Protein AF-A0A9Q4DSK3-F1 (afdb_monomer_lite)

Radius of gyration: 21.21 Å; chains: 1; bounding box: 42×37×58 Å

Organism: Bacillus spizizenii (NCBI:txid96241)

InterPro domains:
  IPR011010 DNA breaking-rejoining enzyme, catalytic core [SSF56349] (2-69)
  IPR013762 Integrase-like, catalytic domain superfamily [G3DSA:1.10.443.10] (1-82)

Secondary structure (DSSP, 8-state):
---HHHHHHHHHHHHHHTT--GGG---HHHHHHHHHHHHHHHTTS-HHHHHHHTT-SSHHHHHHHHT-----TTSHHHHTS-----HHHHH--HHHHHHHHHTS-HHHHHHHHHHHHT-

Foldseek 3Di:
DQDPVNVQVVVVVVCVVVVNDVVVVDDPVNVLLVQLVVQCVVVVRDLVSSCVSNVHPDSVVSVVSVVPPDPCCPPPVNVVPDDDDCVVVVVDDPVNVVVCLVPDDPVVVVVVVVVVVVD

pLDDT: mean 86.73, std 9.17, range [58.66, 96.0]

Structure (mmCIF, N/CA/C/O backbone):
data_AF-A0A9Q4DSK3-F1
#
_entry.id   AF-A0A9Q4DSK3-F1
#
loop_
_atom_site.group_PDB
_atom_site.id
_atom_site.type_symbol
_atom_site.label_atom_id
_atom_site.label_alt_id
_atom_site.label_comp_id
_atom_site.label_asym_id
_atom_site.label_entity_id
_atom_site.label_seq_id
_atom_site.pdbx_PDB_ins_code
_atom_site.Cartn_x
_atom_site.Cartn_y
_atom_site.Cartn_z
_atom_site.occupancy
_atom_site.B_iso_or_equiv
_atom_site.auth_seq_id
_atom_site.auth_comp_id
_atom_site.auth_asym_id
_atom_site.auth_atom_id
_atom_site.pdbx_PDB_model_num
ATOM 1 N N . GLY A 1 1 ? 3.424 8.018 -32.314 1.00 67.12 1 GLY A N 1
ATOM 2 C CA . GLY A 1 1 ? 3.354 7.257 -31.049 1.00 67.12 1 GLY A CA 1
ATOM 3 C C . GLY A 1 1 ? 4.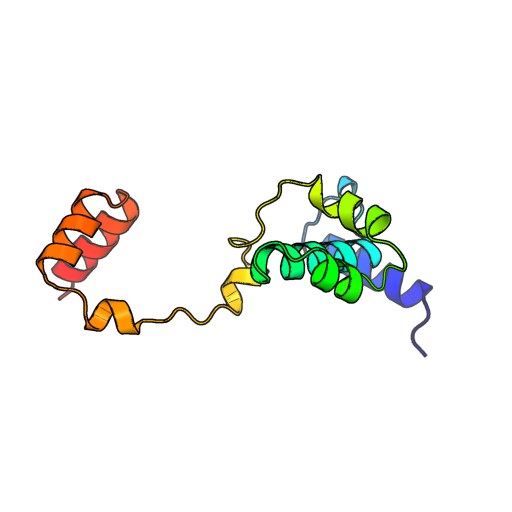278 7.881 -30.021 1.00 67.12 1 GLY A C 1
ATOM 4 O O . GLY A 1 1 ? 5.231 8.542 -30.417 1.00 67.12 1 GLY A O 1
ATOM 5 N N . LEU A 1 2 ? 4.001 7.708 -28.726 1.00 84.56 2 LEU A N 1
ATOM 6 C CA . LEU A 1 2 ? 4.923 8.115 -27.657 1.00 84.56 2 LEU A CA 1
ATOM 7 C C . LEU A 1 2 ? 6.234 7.327 -27.788 1.00 84.56 2 LEU A C 1
ATOM 9 O O . LEU A 1 2 ? 6.205 6.099 -27.793 1.00 84.56 2 LEU A O 1
ATOM 13 N N . SER A 1 3 ? 7.370 8.018 -2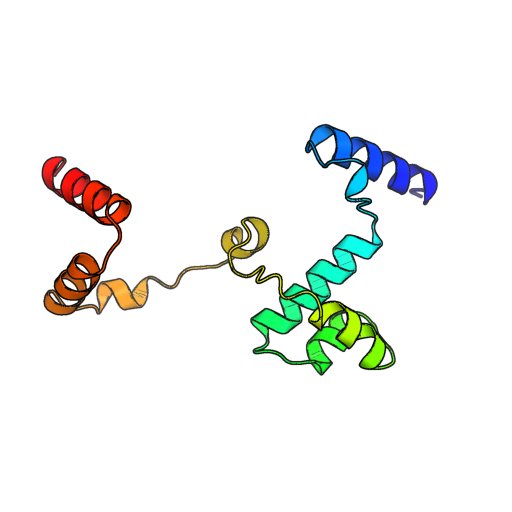7.907 1.00 93.06 3 SER A N 1
ATOM 14 C CA . SER A 1 3 ? 8.677 7.357 -27.932 1.00 93.06 3 SER A CA 1
ATOM 15 C C . SER A 1 3 ? 9.110 6.959 -26.520 1.00 93.06 3 SER A C 1
ATOM 17 O O . SER A 1 3 ? 8.730 7.593 -25.527 1.00 93.06 3 SER A O 1
ATOM 19 N N . GLU A 1 4 ? 9.968 5.944 -26.421 1.00 89.44 4 GLU A N 1
ATOM 20 C CA . GLU A 1 4 ? 10.576 5.545 -25.149 1.00 89.44 4 GLU A CA 1
ATOM 21 C C . GLU A 1 4 ? 11.302 6.725 -24.480 1.00 89.44 4 GLU A C 1
ATOM 23 O O . GLU A 1 4 ? 11.197 6.947 -23.270 1.00 89.44 4 GLU A O 1
ATOM 28 N N . GLN A 1 5 ? 11.991 7.541 -25.281 1.00 90.75 5 GLN A N 1
ATOM 29 C CA . GLN A 1 5 ? 12.701 8.717 -24.798 1.00 90.75 5 GLN A CA 1
ATOM 30 C C . GLN A 1 5 ? 11.738 9.761 -24.218 1.00 90.75 5 GLN A C 1
ATOM 32 O O . GLN A 1 5 ? 12.005 10.312 -23.146 1.00 90.75 5 GLN A O 1
ATOM 37 N N . SER A 1 6 ? 10.604 10.021 -24.873 1.00 92.75 6 SER A N 1
ATOM 38 C CA . SER A 1 6 ? 9.580 10.940 -24.363 1.00 92.75 6 SER A CA 1
ATOM 39 C C . SER A 1 6 ? 8.993 10.452 -23.035 1.00 92.75 6 SER A C 1
ATOM 41 O O . SER A 1 6 ? 8.806 11.256 -22.117 1.00 92.75 6 SER A O 1
ATOM 43 N N . LEU A 1 7 ? 8.776 9.141 -22.885 1.00 91.25 7 LEU A N 1
ATOM 44 C CA . LEU A 1 7 ? 8.276 8.536 -21.647 1.00 91.25 7 LEU A CA 1
ATOM 45 C C . LEU A 1 7 ? 9.285 8.660 -20.493 1.00 91.25 7 LEU A C 1
ATOM 47 O O . LEU A 1 7 ? 8.926 9.109 -19.402 1.00 91.25 7 LEU A O 1
ATOM 51 N N . ARG A 1 8 ? 10.565 8.347 -20.737 1.00 89.44 8 ARG A N 1
ATOM 52 C CA . ARG A 1 8 ? 11.643 8.478 -19.738 1.00 89.44 8 ARG A CA 1
ATOM 53 C C . ARG A 1 8 ? 11.809 9.922 -19.258 1.00 89.44 8 ARG A C 1
ATOM 55 O O . ARG A 1 8 ? 11.937 10.160 -18.056 1.00 89.44 8 ARG A O 1
ATOM 62 N N . HIS A 1 9 ? 11.755 10.894 -20.171 1.00 91.19 9 HIS A N 1
ATOM 63 C CA . HIS A 1 9 ? 11.796 12.314 -19.808 1.00 91.19 9 HIS A CA 1
ATOM 64 C C . HIS A 1 9 ? 10.578 12.739 -18.993 1.00 91.19 9 HIS A C 1
ATOM 66 O O . HIS A 1 9 ? 10.722 13.498 -18.032 1.00 91.19 9 HIS A O 1
ATOM 72 N N . SER A 1 10 ? 9.392 12.241 -19.348 1.00 92.50 10 SER A N 1
ATOM 73 C CA . SER A 1 10 ? 8.175 12.502 -18.584 1.00 92.50 10 SER A CA 1
ATOM 74 C C . SER A 1 10 ? 8.312 11.999 -17.148 1.00 92.50 10 SER A C 1
ATOM 76 O O . SER A 1 10 ? 8.164 12.785 -16.213 1.00 92.50 10 SER A O 1
ATOM 78 N N . LEU A 1 11 ? 8.740 10.744 -16.967 1.00 92.50 11 LEU A N 1
ATOM 79 C CA . LEU A 1 11 ? 8.976 10.168 -15.644 1.00 92.50 11 LEU A CA 1
ATOM 80 C C . LEU A 1 11 ? 10.022 10.966 -14.853 1.00 92.50 11 LEU A C 1
ATOM 82 O O . LEU A 1 11 ? 9.802 11.270 -13.684 1.00 92.50 11 LEU A O 1
ATOM 86 N N . LYS A 1 12 ? 11.135 11.373 -15.481 1.00 90.94 12 LYS A N 1
ATOM 87 C CA . LYS A 1 12 ? 12.159 12.211 -14.832 1.00 90.94 12 LYS A CA 1
ATOM 88 C C . LYS A 1 12 ? 11.573 13.521 -14.295 1.00 90.94 12 LYS A C 1
ATOM 90 O O . LYS A 1 12 ? 11.874 13.901 -13.164 1.00 90.94 12 LYS A O 1
ATOM 95 N N . ARG A 1 13 ? 10.722 14.198 -15.074 1.00 92.50 13 ARG A N 1
ATOM 96 C CA . ARG A 1 13 ? 10.040 15.426 -14.630 1.00 92.50 13 ARG A CA 1
ATOM 97 C C . ARG A 1 13 ? 9.062 15.155 -13.491 1.00 92.50 13 ARG A C 1
ATOM 99 O O . ARG A 1 13 ? 9.047 15.925 -12.534 1.00 92.50 13 ARG A O 1
ATOM 106 N N . SER A 1 14 ? 8.286 14.076 -13.567 1.00 93.75 14 SER A N 1
ATOM 107 C CA . SER A 1 14 ? 7.348 13.694 -12.507 1.00 93.75 14 SER A CA 1
ATOM 108 C C . SER A 1 14 ? 8.067 13.410 -11.190 1.00 93.75 14 SER A C 1
ATOM 110 O O . SER A 1 14 ? 7.672 13.959 -10.168 1.00 93.75 14 SER A O 1
ATOM 112 N N . LYS A 1 15 ? 9.184 12.666 -11.215 1.00 92.69 15 LYS A N 1
ATOM 113 C CA . LYS A 1 15 ? 10.014 12.413 -10.022 1.00 92.69 15 LYS A CA 1
ATOM 114 C C . LYS A 1 15 ? 10.451 13.708 -9.339 1.00 92.69 15 LYS A C 1
ATOM 116 O O . LYS A 1 15 ? 10.295 13.838 -8.131 1.00 92.69 15 LYS A O 1
ATOM 121 N N . LYS A 1 16 ? 10.918 14.687 -10.124 1.00 91.81 16 LYS A N 1
ATOM 122 C CA . LYS A 1 16 ? 11.314 16.007 -9.609 1.00 91.81 16 LYS A CA 1
ATOM 123 C C . LYS A 1 16 ? 10.140 16.749 -8.961 1.00 91.81 16 LYS A C 1
ATOM 125 O O . LYS A 1 16 ? 10.309 17.326 -7.897 1.00 91.81 16 LYS A O 1
ATOM 130 N N . ARG A 1 17 ? 8.962 16.744 -9.594 1.00 93.81 17 ARG A N 1
ATOM 131 C CA . ARG A 1 17 ? 7.763 17.433 -9.076 1.00 93.81 17 ARG A CA 1
ATOM 132 C C . ARG A 1 17 ? 7.214 16.804 -7.798 1.00 93.81 17 ARG A C 1
ATOM 134 O O . ARG A 1 17 ? 6.694 17.523 -6.960 1.00 93.81 17 ARG A O 1
ATOM 141 N N . LEU A 1 18 ? 7.349 15.488 -7.660 1.00 92.12 18 LEU A N 1
ATOM 142 C CA . LEU A 1 18 ? 6.926 14.733 -6.479 1.00 92.12 18 LEU A CA 1
ATOM 143 C C . LEU A 1 18 ? 7.966 14.749 -5.346 1.00 92.12 18 LEU A C 1
ATOM 145 O O . LEU A 1 18 ? 7.760 14.089 -4.335 1.00 92.12 18 LEU A O 1
ATOM 149 N N . GLY A 1 19 ? 9.094 15.451 -5.515 1.00 91.50 19 GLY A N 1
ATOM 150 C CA . GLY A 1 19 ? 10.153 15.497 -4.504 1.00 91.50 19 GLY A CA 1
ATOM 151 C C . GLY A 1 19 ? 10.859 14.156 -4.288 1.00 91.50 19 GLY A C 1
ATOM 152 O O . GLY A 1 19 ? 11.419 13.928 -3.221 1.00 91.50 19 GLY A O 1
ATOM 153 N N . ILE A 1 20 ? 10.833 13.252 -5.275 1.00 89.88 20 ILE A N 1
ATOM 154 C CA . ILE A 1 20 ? 11.500 11.952 -5.158 1.00 89.88 20 ILE A CA 1
ATOM 155 C C . ILE A 1 20 ? 13.018 12.164 -5.269 1.00 89.88 20 ILE A C 1
ATOM 157 O O . ILE A 1 20 ? 13.468 12.690 -6.296 1.00 89.88 20 ILE A O 1
ATOM 161 N N . PRO A 1 21 ? 13.805 11.727 -4.268 1.00 88.25 21 PRO A N 1
ATOM 162 C CA . PRO A 1 21 ? 15.252 11.880 -4.285 1.00 88.25 21 PRO A CA 1
ATOM 163 C C . PRO A 1 21 ? 15.892 11.203 -5.510 1.00 88.25 21 PRO A C 1
ATOM 165 O O . PRO A 1 21 ? 15.475 10.098 -5.886 1.00 88.25 21 PRO A O 1
ATOM 168 N N . PRO A 1 22 ? 16.891 11.832 -6.161 1.00 83.81 22 PRO A N 1
ATOM 169 C CA . PRO A 1 22 ? 17.546 11.270 -7.341 1.00 83.81 22 PRO A CA 1
ATOM 170 C C . PRO A 1 22 ? 18.211 9.912 -7.069 1.00 83.81 22 PRO A C 1
ATOM 172 O O . PRO A 1 22 ? 18.158 9.044 -7.939 1.00 83.81 22 PRO A O 1
ATOM 175 N N . GLU A 1 23 ? 18.741 9.695 -5.864 1.00 87.25 23 GLU A N 1
ATOM 176 C CA . GLU A 1 23 ? 19.382 8.453 -5.417 1.00 87.25 23 GLU A CA 1
ATOM 177 C C . GLU A 1 23 ? 18.427 7.252 -5.329 1.00 87.25 23 GLU A C 1
ATOM 179 O O . GLU A 1 23 ? 18.871 6.109 -5.325 1.00 87.25 23 GLU A O 1
ATOM 184 N N . ARG A 1 24 ? 17.104 7.477 -5.314 1.00 82.25 24 ARG A N 1
ATOM 185 C CA . ARG A 1 24 ? 16.100 6.396 -5.303 1.00 82.25 24 ARG A CA 1
ATOM 186 C C . ARG A 1 24 ? 15.941 5.707 -6.666 1.00 82.25 24 ARG A C 1
ATOM 188 O O . ARG A 1 24 ? 15.231 4.710 -6.755 1.00 82.25 24 ARG A O 1
ATOM 195 N N . GLU A 1 25 ? 16.528 6.267 -7.729 1.00 83.19 25 GLU A N 1
ATOM 196 C CA . GLU A 1 25 ? 16.599 5.707 -9.092 1.00 83.19 25 GLU A CA 1
ATOM 197 C C . GLU A 1 25 ? 15.310 5.032 -9.610 1.00 83.19 25 GLU A C 1
ATOM 199 O O . GLU A 1 25 ? 15.328 3.997 -10.273 1.00 83.19 25 GLU A O 1
ATOM 204 N N . LEU A 1 26 ? 14.149 5.648 -9.360 1.00 87.56 26 LEU A N 1
ATOM 205 C CA . LEU A 1 26 ? 12.869 5.097 -9.811 1.00 87.56 26 LEU A CA 1
ATOM 206 C C . LEU A 1 26 ? 12.789 5.082 -11.353 1.00 87.56 26 LEU A C 1
ATOM 208 O O . LEU A 1 26 ? 12.883 6.131 -12.008 1.00 87.56 26 LEU A O 1
ATOM 212 N N . VAL A 1 27 ? 12.588 3.896 -11.925 1.00 90.06 27 VAL A N 1
ATOM 213 C CA . VAL A 1 27 ? 12.403 3.639 -13.363 1.00 90.06 27 VAL A CA 1
ATOM 214 C C . VAL A 1 27 ? 11.057 2.957 -13.607 1.00 90.06 27 VAL A C 1
ATOM 216 O O . VAL A 1 27 ? 10.401 2.515 -12.671 1.00 90.06 27 VAL A O 1
ATOM 219 N N . LEU A 1 28 ? 10.631 2.830 -14.867 1.00 87.12 28 LEU A N 1
ATOM 220 C CA . LEU A 1 28 ? 9.366 2.154 -15.205 1.00 87.12 28 LEU A CA 1
ATOM 221 C C . LEU A 1 28 ? 9.297 0.723 -14.642 1.00 87.12 28 LEU A C 1
ATOM 223 O O . LEU A 1 28 ? 8.255 0.281 -14.171 1.00 87.12 28 LEU A O 1
ATOM 227 N N . HIS A 1 29 ? 10.433 0.024 -14.614 1.00 87.12 29 HIS A N 1
ATOM 228 C CA . HIS A 1 29 ? 10.524 -1.314 -14.038 1.00 87.12 29 HIS A CA 1
ATOM 229 C C . HIS A 1 29 ? 10.314 -1.341 -12.511 1.00 87.12 29 HIS A C 1
ATOM 231 O O . HIS A 1 29 ? 9.885 -2.354 -11.969 1.00 87.12 29 HIS A O 1
ATOM 237 N N . SER A 1 30 ? 10.546 -0.231 -11.804 1.00 86.94 30 SER A N 1
ATOM 238 C CA . SER A 1 30 ? 10.298 -0.144 -10.361 1.00 86.94 30 SER A CA 1
ATOM 239 C C . SER A 1 30 ? 8.812 -0.304 -10.025 1.00 86.94 30 SER A C 1
ATOM 241 O O . SER A 1 30 ? 8.488 -0.939 -9.028 1.00 86.94 30 SER A O 1
ATOM 243 N N . PHE A 1 31 ? 7.911 0.201 -10.876 1.00 87.44 31 PHE A N 1
ATOM 244 C CA . PHE A 1 31 ? 6.460 0.056 -10.692 1.00 87.44 31 PHE A CA 1
ATOM 245 C C . PHE A 1 31 ? 6.005 -1.400 -10.824 1.00 87.44 31 PHE A C 1
ATOM 247 O O . PHE A 1 31 ? 5.125 -1.842 -10.094 1.00 87.44 31 PHE A O 1
ATOM 254 N N . LYS A 1 32 ? 6.651 -2.168 -11.711 1.00 88.19 32 LYS A N 1
ATOM 255 C CA . LYS A 1 32 ? 6.405 -3.608 -11.842 1.00 88.19 32 LYS A CA 1
ATOM 256 C C . LYS A 1 32 ? 6.709 -4.347 -10.537 1.00 88.19 32 LYS A C 1
ATOM 258 O O . LYS A 1 32 ? 5.931 -5.202 -10.143 1.00 88.19 32 LYS A O 1
ATOM 263 N N . GLY A 1 33 ? 7.801 -3.980 -9.862 1.00 86.94 33 GLY A N 1
ATOM 264 C CA . GLY A 1 33 ? 8.141 -4.540 -8.553 1.00 86.94 33 GLY A CA 1
ATOM 265 C C . GLY A 1 33 ? 7.064 -4.296 -7.503 1.00 86.94 33 GLY A C 1
ATOM 266 O O . GLY A 1 33 ? 6.631 -5.241 -6.865 1.00 86.94 33 GLY A O 1
ATOM 267 N N . VAL A 1 34 ? 6.561 -3.060 -7.415 1.00 86.06 34 VAL A N 1
ATOM 268 C CA . VAL A 1 34 ? 5.461 -2.714 -6.497 1.00 86.06 34 VAL A CA 1
ATOM 269 C C . VAL A 1 34 ? 4.217 -3.565 -6.763 1.00 86.06 34 VAL A C 1
ATOM 271 O O . VAL A 1 34 ? 3.587 -4.026 -5.822 1.00 86.06 34 VAL A O 1
ATOM 274 N N . GLY A 1 35 ? 3.874 -3.807 -8.032 1.00 88.12 35 GLY A N 1
ATOM 275 C CA . GLY A 1 35 ? 2.740 -4.668 -8.379 1.00 88.12 35 GLY A CA 1
ATOM 276 C C . GLY A 1 35 ? 2.929 -6.126 -7.947 1.00 88.12 35 GLY A C 1
ATOM 277 O O . GLY A 1 35 ? 1.982 -6.743 -7.474 1.00 88.12 35 GLY A O 1
ATOM 278 N N . ILE A 1 36 ? 4.144 -6.668 -8.084 1.00 90.50 36 ILE A N 1
ATOM 279 C CA . ILE A 1 36 ? 4.478 -8.026 -7.622 1.00 90.50 36 ILE A CA 1
ATOM 280 C C . ILE A 1 36 ? 4.340 -8.117 -6.098 1.00 90.50 36 ILE A C 1
ATOM 282 O O . ILE A 1 36 ? 3.689 -9.039 -5.613 1.00 90.50 36 ILE A O 1
ATOM 286 N N . ASP A 1 37 ? 4.906 -7.148 -5.372 1.00 86.12 37 ASP A N 1
ATOM 287 C CA . ASP A 1 37 ? 4.831 -7.080 -3.908 1.00 86.12 37 ASP A CA 1
ATOM 288 C C . ASP A 1 37 ? 3.368 -6.978 -3.445 1.00 86.12 37 ASP A C 1
ATOM 290 O O . ASP A 1 37 ? 2.933 -7.725 -2.575 1.00 86.12 37 ASP A O 1
ATOM 294 N N . TYR A 1 38 ? 2.572 -6.121 -4.091 1.00 86.25 38 TYR A N 1
ATOM 295 C CA . TYR A 1 38 ? 1.152 -5.953 -3.779 1.00 86.25 38 TYR A CA 1
ATOM 296 C C . TYR A 1 38 ? 0.350 -7.247 -3.942 1.00 86.25 38 TYR A C 1
ATOM 298 O O . TYR A 1 38 ? -0.409 -7.612 -3.045 1.00 86.25 38 TYR A O 1
ATOM 306 N N . VAL A 1 39 ? 0.498 -7.944 -5.075 1.00 89.38 39 VAL A N 1
ATOM 307 C CA . VAL A 1 39 ? -0.233 -9.197 -5.317 1.00 89.38 39 VAL A CA 1
ATOM 308 C C . VAL A 1 39 ? 0.195 -10.269 -4.327 1.00 89.38 39 VAL A C 1
ATOM 310 O O . VAL A 1 39 ? -0.656 -10.997 -3.826 1.00 89.38 39 VAL A O 1
ATOM 313 N N . TYR A 1 40 ? 1.484 -10.357 -4.006 1.00 88.94 40 TYR A N 1
ATOM 314 C CA . TYR A 1 40 ? 1.971 -11.325 -3.033 1.00 88.94 40 TYR A CA 1
ATOM 315 C C . TYR A 1 40 ? 1.359 -11.109 -1.642 1.00 88.94 40 TYR A C 1
ATOM 317 O O . TYR A 1 40 ? 0.774 -12.035 -1.090 1.00 88.94 40 TYR A O 1
ATOM 325 N N . GLU A 1 41 ? 1.413 -9.885 -1.111 1.00 84.62 41 GLU A N 1
ATOM 326 C CA . GLU A 1 41 ? 0.868 -9.567 0.217 1.00 84.62 41 GLU A CA 1
ATOM 327 C C . GLU A 1 41 ? -0.652 -9.815 0.284 1.00 84.62 41 GLU A C 1
ATOM 329 O O . GLU A 1 41 ? -1.145 -10.449 1.216 1.00 84.62 41 GLU A O 1
ATOM 334 N N . ASN A 1 42 ? -1.402 -9.399 -0.744 1.00 85.19 42 ASN A N 1
ATOM 335 C CA . ASN A 1 42 ? -2.871 -9.477 -0.741 1.00 85.19 42 ASN A CA 1
ATOM 336 C C . ASN A 1 42 ? -3.443 -10.839 -1.166 1.00 85.19 42 ASN A C 1
ATOM 338 O O . ASN A 1 42 ? -4.626 -11.097 -0.964 1.00 85.19 42 ASN A O 1
ATOM 342 N N . SER A 1 43 ? -2.628 -11.725 -1.741 1.00 85.12 43 SER A N 1
ATOM 343 C CA . SER A 1 43 ? -3.027 -13.108 -2.053 1.00 85.12 43 SER A CA 1
ATOM 344 C C . SER A 1 43 ? -2.777 -14.078 -0.897 1.00 85.12 43 SER A C 1
ATOM 346 O O . SER A 1 43 ? -2.966 -15.282 -1.054 1.00 85.12 43 SER A O 1
ATOM 348 N N . GLY A 1 44 ? -2.332 -13.582 0.264 1.00 84.12 44 GLY A N 1
ATOM 349 C CA . GLY A 1 44 ? -1.901 -14.447 1.357 1.00 84.12 44 GLY A CA 1
ATOM 350 C C . GLY A 1 44 ? -0.570 -15.132 1.053 1.00 84.12 44 GLY A C 1
ATOM 351 O O . GLY A 1 44 ? -0.377 -16.283 1.434 1.00 84.12 44 GLY A O 1
ATOM 352 N N . HIS A 1 45 ? 0.355 -14.411 0.413 1.00 86.50 45 HIS A N 1
ATOM 353 C CA . HIS A 1 45 ? 1.698 -14.873 0.068 1.00 86.50 45 HIS A CA 1
ATOM 354 C C . HIS A 1 45 ? 1.726 -15.943 -1.048 1.00 86.50 45 HIS A C 1
ATOM 356 O O . HIS A 1 45 ? 2.559 -16.854 -1.031 1.00 86.50 45 HIS A O 1
ATOM 362 N N . ASP A 1 46 ? 0.852 -15.832 -2.060 1.00 90.50 46 ASP A N 1
ATOM 363 C CA . ASP A 1 46 ? 0.865 -16.720 -3.232 1.00 90.50 46 ASP A CA 1
ATOM 364 C C . ASP A 1 46 ? 1.959 -16.311 -4.238 1.00 90.50 46 ASP A C 1
ATOM 366 O O . ASP A 1 46 ? 1.867 -15.329 -4.987 1.00 90.50 46 ASP A O 1
ATOM 370 N N . LEU A 1 47 ? 3.024 -17.115 -4.284 1.00 91.00 47 LEU A N 1
ATOM 371 C CA . LEU A 1 47 ? 4.166 -16.896 -5.169 1.00 91.00 47 LEU A CA 1
ATOM 372 C C . LEU A 1 47 ? 3.825 -17.078 -6.659 1.00 91.00 47 LEU A C 1
ATOM 374 O O . LEU A 1 47 ? 4.475 -16.466 -7.515 1.00 91.00 47 LEU A O 1
ATOM 378 N N . LEU A 1 48 ? 2.838 -17.911 -6.999 1.00 93.56 48 LEU A N 1
ATOM 379 C CA . LEU A 1 48 ? 2.424 -18.132 -8.385 1.00 93.56 48 LEU A CA 1
ATOM 380 C C . LEU A 1 48 ? 1.620 -16.943 -8.908 1.00 93.56 48 LEU A C 1
ATOM 382 O O . LEU A 1 48 ? 1.911 -16.477 -10.012 1.00 93.56 48 LEU A O 1
ATOM 386 N N . ALA A 1 49 ? 0.716 -16.393 -8.095 1.00 92.44 49 ALA A N 1
ATOM 387 C CA . ALA A 1 49 ? 0.002 -15.159 -8.420 1.00 92.44 49 ALA A CA 1
ATOM 388 C C . ALA A 1 49 ? 0.980 -13.985 -8.618 1.00 92.44 49 ALA A C 1
ATOM 390 O O . ALA A 1 49 ? 0.924 -13.261 -9.615 1.00 92.44 49 ALA A O 1
ATOM 391 N N . ALA A 1 50 ? 1.966 -13.848 -7.727 1.00 92.44 50 ALA A N 1
ATOM 392 C CA . ALA A 1 50 ? 3.008 -12.827 -7.842 1.00 92.44 50 ALA A CA 1
ATOM 393 C C . ALA A 1 50 ? 3.893 -13.015 -9.094 1.00 92.44 50 ALA A C 1
ATOM 395 O O . ALA A 1 50 ? 4.288 -12.048 -9.753 1.00 92.44 50 ALA A O 1
ATOM 396 N N . LYS A 1 51 ? 4.199 -14.266 -9.465 1.00 94.00 51 LYS A N 1
ATOM 397 C CA . LYS A 1 51 ? 4.926 -14.608 -10.700 1.00 94.00 51 LYS A CA 1
ATOM 398 C C . LYS A 1 51 ? 4.128 -14.229 -11.947 1.00 94.00 51 LYS A C 1
ATOM 400 O O . LYS A 1 51 ? 4.725 -13.709 -12.895 1.00 94.00 51 LYS A O 1
ATOM 405 N N . GLU A 1 52 ? 2.825 -14.484 -11.952 1.00 94.19 52 GLU A N 1
ATOM 406 C CA . GLU A 1 52 ? 1.929 -14.114 -13.048 1.00 94.19 52 GLU A CA 1
ATOM 407 C C . GLU A 1 52 ? 1.849 -12.593 -13.207 1.00 94.19 52 GLU A C 1
ATOM 409 O O . GLU A 1 52 ? 2.106 -12.083 -14.298 1.00 94.19 52 GLU A O 1
ATOM 414 N N . GLN A 1 53 ? 1.663 -11.856 -12.106 1.00 93.81 53 GLN A N 1
ATOM 415 C CA . GLN A 1 53 ? 1.718 -10.389 -12.090 1.00 93.81 53 GLN A CA 1
ATOM 416 C C . GLN A 1 53 ? 3.063 -9.855 -12.606 1.00 93.81 53 GLN A C 1
ATOM 418 O O . GLN A 1 53 ? 3.144 -8.870 -13.346 1.00 93.81 53 GLN A O 1
ATOM 423 N N . GLY A 1 54 ? 4.149 -10.528 -12.232 1.00 90.94 54 GLY A N 1
ATOM 424 C CA . GLY A 1 54 ? 5.487 -10.239 -12.719 1.00 90.94 54 GLY A CA 1
ATOM 425 C C . GLY A 1 54 ? 5.732 -10.666 -14.164 1.00 90.94 54 GLY A C 1
ATOM 426 O O . GLY A 1 54 ? 6.784 -10.336 -14.705 1.00 90.94 54 GLY A O 1
ATOM 427 N N . ASN A 1 55 ? 4.824 -11.381 -14.830 1.00 93.69 55 ASN A N 1
ATOM 428 C CA . ASN A 1 55 ? 5.077 -12.016 -16.125 1.00 93.69 55 ASN A CA 1
ATOM 429 C C . ASN A 1 55 ? 6.452 -12.724 -16.151 1.00 9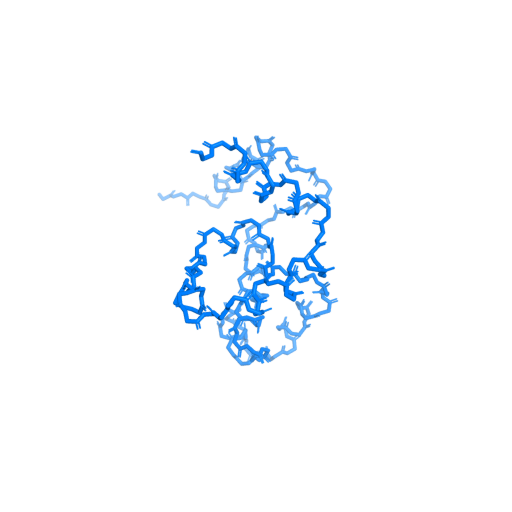3.69 55 ASN A C 1
ATOM 431 O O . ASN A 1 55 ? 7.290 -12.501 -17.032 1.00 93.69 55 ASN A O 1
ATOM 435 N N . HIS A 1 56 ? 6.752 -13.481 -15.094 1.00 93.69 56 HIS A N 1
ATOM 436 C CA . HIS A 1 56 ? 8.021 -14.184 -14.943 1.00 93.69 56 HIS A CA 1
ATOM 437 C C . HIS A 1 56 ? 7.880 -15.634 -15.395 1.00 93.69 56 HIS A C 1
ATOM 439 O O . HIS A 1 56 ? 6.929 -16.328 -15.048 1.00 93.69 56 HIS A O 1
ATOM 445 N N . LYS A 1 57 ? 8.870 -16.140 -16.136 1.00 90.31 57 LYS A N 1
ATOM 446 C CA . LYS A 1 57 ? 8.877 -17.543 -16.577 1.00 90.31 57 LYS A CA 1
ATOM 447 C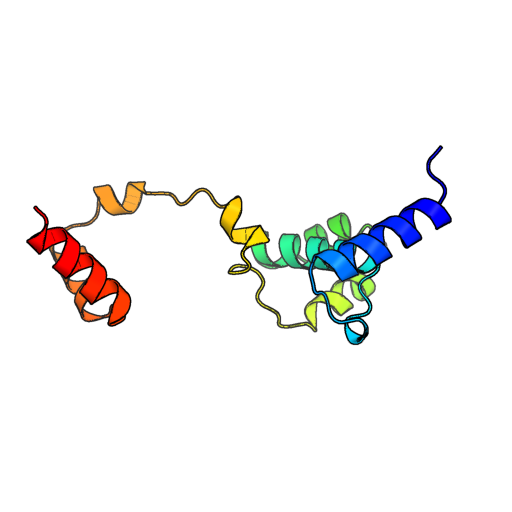 C . LYS A 1 57 ? 9.130 -18.515 -15.416 1.00 90.31 57 LYS A C 1
ATOM 449 O O . LYS A 1 57 ? 8.581 -19.613 -15.402 1.00 90.31 57 LYS A O 1
ATOM 454 N N . ASN A 1 58 ? 9.931 -18.102 -14.432 1.00 89.25 58 ASN A N 1
ATOM 455 C CA . ASN A 1 58 ? 10.297 -18.877 -13.243 1.00 89.25 58 ASN A CA 1
ATOM 456 C C . ASN A 1 58 ? 10.027 -18.085 -11.953 1.00 89.25 58 ASN A C 1
ATOM 458 O O . ASN A 1 58 ? 9.944 -16.859 -11.981 1.00 89.25 58 ASN A O 1
ATOM 462 N N . THR A 1 59 ? 9.900 -18.788 -10.827 1.00 88.62 59 THR A N 1
ATOM 463 C CA . THR A 1 59 ? 9.670 -18.171 -9.509 1.00 88.62 59 THR A CA 1
ATOM 464 C C . THR A 1 59 ? 10.913 -17.471 -8.966 1.00 88.62 59 THR A C 1
ATOM 466 O O . THR A 1 59 ? 10.777 -16.436 -8.328 1.00 88.62 59 THR A O 1
ATOM 469 N N . LEU A 1 60 ? 12.120 -17.931 -9.324 1.00 89.44 60 LEU A N 1
ATOM 470 C CA . LEU A 1 60 ? 13.398 -17.335 -8.900 1.00 89.44 60 LEU A CA 1
ATOM 471 C C . LEU A 1 60 ? 13.495 -15.826 -9.180 1.00 89.44 60 LEU A C 1
ATOM 473 O O . LEU A 1 60 ? 14.111 -15.078 -8.424 1.00 89.44 60 LEU A O 1
ATOM 477 N N . THR A 1 61 ? 12.903 -15.357 -10.282 1.00 85.94 61 THR A N 1
ATOM 478 C CA . THR A 1 61 ? 12.888 -13.922 -10.611 1.00 85.94 61 THR A CA 1
ATOM 479 C C . THR A 1 61 ? 11.917 -13.146 -9.716 1.00 85.94 61 THR A C 1
ATOM 481 O O . THR A 1 61 ? 12.203 -12.010 -9.345 1.00 85.94 61 THR A O 1
ATOM 484 N N . THR A 1 62 ? 10.800 -13.766 -9.332 1.00 88.00 62 THR A N 1
ATOM 485 C CA . THR A 1 62 ? 9.807 -13.225 -8.391 1.00 88.00 62 THR A CA 1
ATOM 486 C C . THR A 1 62 ? 10.347 -13.200 -6.961 1.00 88.00 62 THR A C 1
ATOM 488 O O . THR A 1 62 ? 10.168 -12.215 -6.254 1.00 88.00 62 THR A O 1
ATOM 491 N N . GLU A 1 63 ? 11.096 -14.225 -6.554 1.00 87.00 63 GLU A N 1
ATOM 492 C CA . GLU A 1 63 ? 11.672 -14.353 -5.208 1.00 87.00 63 GLU A CA 1
ATOM 493 C C . GLU A 1 63 ? 12.616 -13.196 -4.838 1.00 87.00 63 GLU A C 1
ATOM 495 O O . GLU A 1 63 ? 12.730 -12.824 -3.672 1.00 87.00 63 GLU A O 1
ATOM 500 N N . ARG A 1 64 ? 13.237 -12.543 -5.830 1.00 82.62 64 ARG A N 1
ATOM 501 C CA . ARG A 1 64 ? 14.075 -11.344 -5.626 1.00 82.62 64 ARG A CA 1
ATOM 502 C C . ARG A 1 64 ? 13.312 -10.135 -5.080 1.00 82.62 64 ARG A C 1
ATOM 504 O O . ARG A 1 64 ? 13.939 -9.202 -4.582 1.00 82.62 64 ARG A O 1
ATOM 511 N N . TYR A 1 65 ? 11.990 -10.121 -5.217 1.00 74.69 65 TYR A N 1
ATOM 512 C CA . TYR A 1 65 ? 11.135 -9.072 -4.668 1.00 74.69 65 TYR A CA 1
ATOM 513 C C . TYR A 1 65 ? 10.775 -9.367 -3.201 1.00 74.69 65 TYR A C 1
ATOM 515 O O . TYR A 1 65 ? 10.804 -8.464 -2.373 1.00 74.69 65 TYR A O 1
ATOM 523 N N . MET A 1 66 ? 10.659 -10.650 -2.838 1.00 74.00 66 MET A N 1
ATOM 524 C CA . MET A 1 66 ? 10.343 -11.138 -1.484 1.00 74.00 66 MET A CA 1
ATOM 525 C C . MET A 1 66 ? 11.410 -10.788 -0.433 1.00 74.00 66 MET A C 1
ATOM 527 O O . MET A 1 66 ? 11.122 -10.688 0.758 1.00 74.00 66 MET A O 1
ATOM 531 N N . SER A 1 67 ? 12.672 -10.607 -0.845 1.00 62.09 67 SER A N 1
ATOM 532 C CA . SER A 1 67 ? 13.758 -10.236 0.076 1.00 62.09 67 SER A CA 1
ATOM 533 C C . SER A 1 67 ? 13.620 -8.808 0.614 1.00 62.09 67 SER A C 1
ATOM 535 O O . SER A 1 67 ? 14.316 -8.423 1.555 1.00 62.09 67 SER A O 1
ATOM 537 N N . ARG A 1 68 ? 12.745 -7.996 0.010 1.00 60.72 68 ARG A N 1
ATOM 538 C CA . ARG A 1 68 ? 12.406 -6.659 0.484 1.00 60.72 68 ARG A CA 1
ATOM 539 C C . ARG A 1 68 ? 11.252 -6.814 1.466 1.00 60.72 68 ARG A C 1
ATOM 541 O O . ARG A 1 68 ? 10.099 -6.775 1.071 1.00 60.72 68 ARG A O 1
ATOM 548 N N . LYS A 1 69 ? 11.564 -6.972 2.755 1.00 58.66 69 LYS A N 1
ATOM 549 C CA . LYS A 1 69 ? 10.585 -6.962 3.862 1.00 58.66 69 LYS A CA 1
ATOM 550 C C . LYS A 1 69 ? 9.956 -5.572 4.059 1.00 58.66 69 LYS A C 1
ATOM 552 O O . LYS A 1 69 ? 10.018 -5.004 5.146 1.00 58.66 69 LYS A O 1
ATOM 557 N N . ILE A 1 70 ? 9.438 -4.965 2.999 1.00 62.09 70 ILE A N 1
ATOM 558 C CA . ILE A 1 70 ? 8.728 -3.697 3.071 1.00 62.09 70 ILE A CA 1
ATOM 559 C C . ILE A 1 70 ? 7.254 -4.062 3.069 1.00 62.09 70 ILE A C 1
ATOM 561 O O . ILE A 1 70 ? 6.683 -4.322 2.018 1.00 62.09 70 ILE A O 1
ATOM 565 N N . ASN A 1 71 ? 6.650 -4.088 4.255 1.00 65.44 71 ASN A N 1
ATOM 566 C CA . ASN A 1 71 ? 5.203 -4.189 4.364 1.00 65.44 71 ASN A CA 1
ATOM 567 C C . ASN A 1 71 ? 4.592 -2.926 3.729 1.00 65.44 71 ASN A C 1
ATOM 569 O O . ASN A 1 71 ? 4.722 -1.824 4.269 1.00 65.44 71 ASN A O 1
ATOM 573 N N . ILE A 1 72 ? 3.976 -3.088 2.557 1.00 71.69 72 ILE A N 1
ATOM 574 C CA . ILE A 1 72 ? 3.318 -2.005 1.818 1.00 71.69 72 ILE A CA 1
ATOM 575 C C . ILE A 1 72 ? 1.812 -1.917 2.090 1.00 71.69 72 ILE A C 1
ATOM 577 O O . ILE A 1 72 ? 1.177 -1.015 1.543 1.00 71.69 72 ILE A O 1
ATOM 581 N N . ALA A 1 73 ? 1.245 -2.797 2.927 1.00 67.56 73 ALA A N 1
ATOM 582 C CA . ALA A 1 73 ? -0.193 -2.840 3.211 1.00 67.56 73 ALA A CA 1
ATOM 583 C C . ALA A 1 73 ? -0.704 -1.493 3.742 1.00 67.56 73 ALA A C 1
ATOM 585 O O . ALA A 1 73 ? -1.730 -0.995 3.305 1.00 67.56 73 ALA A O 1
ATOM 586 N N . ASN A 1 74 ? 0.093 -0.823 4.579 1.00 67.38 74 ASN A N 1
ATOM 587 C CA . ASN A 1 74 ? -0.247 0.490 5.138 1.00 67.38 74 ASN A CA 1
ATOM 588 C C . ASN A 1 74 ? 0.216 1.678 4.276 1.00 67.38 74 ASN A C 1
ATOM 590 O O . ASN A 1 74 ? 0.201 2.824 4.730 1.00 67.38 74 ASN A O 1
ATOM 594 N N . SER A 1 75 ? 0.707 1.440 3.057 1.00 74.12 75 SER A N 1
ATOM 595 C CA . SER A 1 75 ? 1.130 2.540 2.190 1.00 74.12 75 SER A CA 1
ATOM 596 C C . SER A 1 75 ? -0.092 3.306 1.682 1.00 74.12 75 SER A C 1
ATOM 598 O O . SER A 1 75 ? -1.091 2.705 1.304 1.00 74.12 75 SER A O 1
ATOM 600 N N . ALA A 1 76 ? -0.006 4.640 1.633 1.00 69.25 76 ALA A N 1
ATOM 601 C CA . ALA A 1 76 ? -1.139 5.499 1.271 1.00 69.25 76 ALA A CA 1
ATOM 602 C C . ALA A 1 76 ? -1.781 5.145 -0.085 1.00 69.25 76 ALA A C 1
ATOM 604 O O . ALA A 1 76 ? -2.972 5.342 -0.273 1.00 69.25 76 ALA A O 1
ATOM 605 N N . GLY A 1 77 ? -1.000 4.618 -1.034 1.00 72.69 77 GLY A N 1
ATOM 606 C CA . GLY A 1 77 ? -1.527 4.165 -2.323 1.00 72.69 77 GLY A CA 1
ATOM 607 C C . GLY A 1 77 ? -2.353 2.878 -2.241 1.00 72.69 77 GLY A C 1
ATOM 608 O O . GLY A 1 77 ? -3.234 2.691 -3.065 1.00 72.69 77 GLY A O 1
ATOM 609 N N . VAL A 1 78 ? -2.070 2.014 -1.264 1.00 72.19 78 VAL A N 1
ATOM 610 C CA . VAL A 1 78 ? -2.776 0.745 -1.037 1.00 72.19 78 VAL A CA 1
ATOM 611 C C . VAL A 1 78 ? -4.029 0.968 -0.195 1.00 72.19 78 VAL A C 1
ATOM 613 O O . VAL A 1 78 ? -5.096 0.482 -0.553 1.00 72.19 78 VAL A O 1
ATOM 616 N N . THR A 1 79 ? -3.927 1.771 0.865 1.00 74.69 79 THR A N 1
ATOM 617 C CA . THR A 1 79 ? -5.048 2.037 1.779 1.00 74.69 79 THR A CA 1
ATOM 618 C C . THR A 1 79 ? -6.131 2.936 1.182 1.00 74.69 79 THR A C 1
ATOM 620 O O . THR A 1 79 ? -7.267 2.901 1.640 1.00 74.69 79 THR A O 1
ATOM 623 N N . MET A 1 80 ? -5.821 3.740 0.154 1.00 74.12 80 MET A N 1
ATOM 624 C CA . MET A 1 80 ? -6.815 4.601 -0.509 1.00 74.12 80 MET A CA 1
ATOM 625 C C . MET A 1 80 ? -7.935 3.824 -1.213 1.00 74.12 80 MET A C 1
ATOM 627 O O . MET A 1 80 ? -9.059 4.318 -1.256 1.00 74.12 80 MET A O 1
ATOM 631 N N . ASP A 1 81 ? -7.635 2.648 -1.768 1.00 67.06 81 ASP A N 1
ATOM 632 C CA . ASP A 1 81 ? -8.617 1.821 -2.486 1.00 67.06 81 ASP A CA 1
ATOM 633 C C . ASP A 1 81 ? -9.261 0.755 -1.583 1.00 67.06 81 ASP A C 1
ATOM 635 O O . ASP A 1 81 ? -10.168 0.030 -2.005 1.00 67.06 81 ASP A O 1
ATOM 639 N N . GLU A 1 82 ? -8.818 0.656 -0.329 1.00 72.50 82 GLU A N 1
ATOM 640 C CA . GLU A 1 82 ? -9.326 -0.322 0.619 1.00 72.50 82 GLU A CA 1
ATOM 641 C C . GLU A 1 82 ? -10.703 0.116 1.137 1.00 72.50 82 GLU A C 1
ATOM 643 O O . GLU A 1 82 ? -10.858 1.108 1.855 1.00 72.50 82 GLU A O 1
ATOM 648 N N . LYS A 1 83 ? -11.745 -0.630 0.758 1.00 75.38 83 LYS A N 1
ATOM 649 C CA . LYS A 1 83 ? -13.071 -0.468 1.358 1.00 75.38 83 LYS A CA 1
ATOM 650 C C . LYS A 1 83 ? -13.054 -1.127 2.730 1.00 75.38 83 LYS A C 1
ATOM 652 O O . LYS A 1 83 ? -13.148 -2.346 2.822 1.00 75.38 83 LYS A O 1
ATOM 657 N N . ILE A 1 84 ? -12.952 -0.318 3.779 1.00 79.81 84 ILE A N 1
ATOM 658 C CA . ILE A 1 84 ? -13.084 -0.805 5.153 1.00 79.81 84 ILE A CA 1
ATOM 659 C C . ILE A 1 84 ? -14.530 -1.266 5.362 1.00 79.81 84 ILE A C 1
ATOM 661 O O . ILE A 1 84 ? -15.464 -0.478 5.192 1.00 79.81 84 ILE A O 1
ATOM 665 N N . ASP A 1 85 ? -14.710 -2.536 5.729 1.00 84.25 85 ASP A N 1
ATOM 666 C CA . ASP A 1 85 ? -16.007 -3.041 6.165 1.00 84.25 85 ASP A CA 1
ATOM 667 C C . ASP A 1 85 ? -16.325 -2.494 7.560 1.00 84.25 85 ASP A C 1
ATOM 669 O O . ASP A 1 85 ? -15.620 -2.767 8.532 1.00 84.25 85 ASP A O 1
ATOM 673 N N . LEU A 1 86 ? -17.381 -1.685 7.644 1.00 88.31 86 LEU A N 1
ATOM 674 C CA . LEU A 1 86 ? -17.840 -1.085 8.894 1.00 88.31 86 LEU A CA 1
ATOM 675 C C . LEU A 1 86 ? -18.891 -1.945 9.604 1.00 88.31 86 LEU A C 1
ATOM 677 O O . LEU A 1 86 ? -19.240 -1.620 10.736 1.00 88.31 8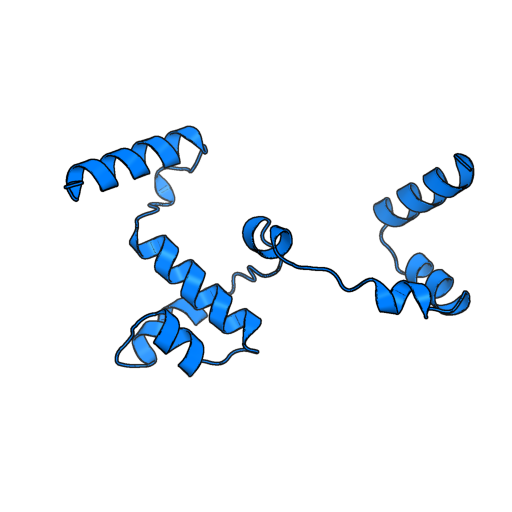6 LEU A O 1
ATOM 681 N N . ASN A 1 87 ? -19.381 -3.028 8.986 1.00 92.00 87 ASN A N 1
ATOM 682 C CA . ASN A 1 87 ? -20.398 -3.900 9.583 1.00 92.00 87 ASN A CA 1
ATOM 683 C C . ASN A 1 87 ? -20.031 -4.385 10.995 1.00 92.00 87 ASN A C 1
ATOM 685 O O . ASN A 1 87 ? -20.878 -4.256 11.881 1.00 92.00 87 ASN A O 1
ATOM 689 N N . PRO A 1 88 ? -18.779 -4.805 11.277 1.00 92.06 88 PRO A N 1
ATOM 690 C CA . PRO A 1 88 ? -18.404 -5.236 12.623 1.00 92.06 88 PRO A CA 1
ATOM 691 C C . PRO A 1 88 ? -18.587 -4.155 13.698 1.00 92.06 88 PRO A C 1
ATOM 693 O O . PRO A 1 88 ? -18.849 -4.478 14.851 1.00 92.06 88 PRO A O 1
ATOM 696 N N . LEU A 1 89 ? -18.494 -2.864 13.346 1.00 89.12 89 LEU A N 1
ATOM 697 C CA . LEU A 1 89 ? -18.701 -1.771 14.305 1.00 89.12 89 LEU A CA 1
ATOM 698 C C . LEU A 1 89 ? -20.163 -1.645 14.745 1.00 89.12 89 LEU A C 1
ATOM 700 O O . LEU A 1 89 ? -20.422 -1.158 15.842 1.00 89.12 89 LEU A O 1
ATOM 704 N N . TYR A 1 90 ? -21.111 -2.050 13.895 1.00 89.75 90 TYR A N 1
ATOM 705 C CA . TYR A 1 90 ? -22.541 -2.021 14.212 1.00 89.75 90 TYR A CA 1
ATOM 706 C C . TYR A 1 90 ? -22.991 -3.241 15.022 1.00 89.75 90 TYR A C 1
ATOM 708 O O . TYR A 1 90 ? -24.035 -3.188 15.668 1.00 89.75 90 TYR A O 1
ATOM 716 N N . GLU A 1 91 ? -22.212 -4.321 14.986 1.00 94.69 91 GLU A N 1
ATOM 717 C CA . GLU A 1 91 ? -22.457 -5.555 15.741 1.00 94.69 91 GLU A CA 1
ATOM 718 C C . GLU A 1 91 ? -21.731 -5.573 17.094 1.00 94.69 91 GLU A C 1
ATOM 720 O O . GLU A 1 91 ? -22.098 -6.346 17.978 1.00 94.69 91 GLU A O 1
ATOM 725 N N . ALA A 1 92 ? -20.718 -4.718 17.263 1.00 94.38 92 ALA A N 1
ATOM 726 C CA . ALA A 1 92 ? -19.923 -4.625 18.479 1.00 94.38 92 ALA A CA 1
ATOM 727 C C . ALA A 1 92 ? -20.762 -4.222 19.703 1.00 94.38 92 ALA A C 1
ATOM 729 O O . ALA A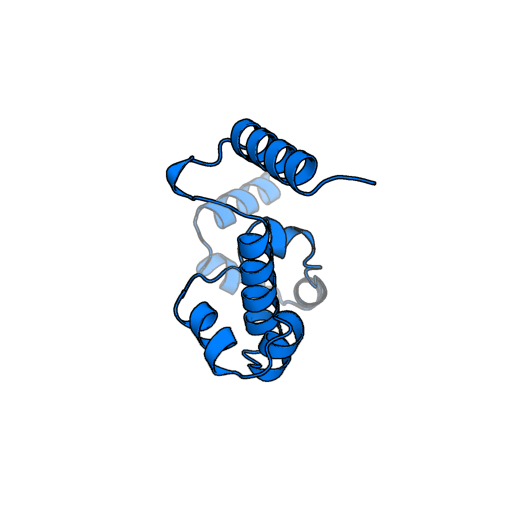 1 92 ? -21.589 -3.304 19.657 1.00 94.38 92 ALA A O 1
ATOM 730 N N . THR A 1 93 ? -20.506 -4.898 20.823 1.00 96.00 93 THR A N 1
ATOM 731 C CA . THR A 1 93 ? -21.148 -4.611 22.110 1.00 96.00 93 THR A CA 1
ATOM 732 C C . THR A 1 93 ? -20.517 -3.398 22.793 1.00 96.00 93 THR A C 1
ATOM 734 O O . THR A 1 93 ? -19.442 -2.923 22.417 1.00 96.00 93 THR A O 1
ATOM 737 N N . GLN A 1 94 ? -21.171 -2.883 23.837 1.00 93.00 94 GLN A N 1
ATOM 738 C CA . GLN A 1 94 ? -20.606 -1.794 24.631 1.00 93.00 94 GLN A CA 1
ATOM 739 C C . GLN A 1 94 ? -19.277 -2.210 25.278 1.00 93.00 94 GLN A C 1
ATOM 741 O O . GLN A 1 94 ? -18.330 -1.424 25.305 1.00 93.00 94 GLN A O 1
ATOM 746 N N . GLU A 1 95 ? -19.199 -3.444 25.767 1.00 95.00 95 GLU A N 1
ATOM 747 C CA . GLU A 1 95 ? -18.011 -4.030 26.376 1.00 95.00 95 GLU A CA 1
ATOM 748 C C . GLU A 1 95 ? -16.839 -4.099 25.387 1.00 95.00 95 GLU A C 1
ATOM 750 O O . GLU A 1 95 ? -15.715 -3.756 25.759 1.00 95.00 95 GLU A O 1
ATOM 755 N N . ASP A 1 96 ? -17.099 -4.448 24.122 1.00 93.62 96 ASP A N 1
ATOM 756 C CA . ASP A 1 96 ? -16.072 -4.488 23.070 1.00 93.62 96 ASP A CA 1
ATOM 757 C C . ASP A 1 96 ? -15.463 -3.102 22.829 1.00 93.62 96 ASP A C 1
ATOM 759 O O . ASP A 1 96 ? -14.242 -2.955 22.730 1.00 93.62 96 ASP A O 1
ATOM 763 N N . PHE A 1 97 ? -16.298 -2.057 22.796 1.00 93.31 97 PHE A N 1
ATOM 764 C CA . PHE A 1 97 ? -15.812 -0.684 22.661 1.00 93.31 97 PHE A CA 1
ATOM 765 C C . PHE A 1 97 ? -14.996 -0.241 23.873 1.00 93.31 97 PHE A C 1
ATOM 767 O O . PHE A 1 97 ? -13.941 0.370 23.698 1.00 93.31 97 PHE A O 1
ATOM 774 N N . ILE A 1 98 ? -15.448 -0.547 25.094 1.00 93.81 98 ILE A N 1
ATOM 775 C CA . ILE A 1 98 ? -14.697 -0.208 26.311 1.00 93.81 98 ILE A CA 1
ATOM 776 C C . ILE A 1 98 ? -13.322 -0.884 26.273 1.00 93.81 98 ILE A C 1
ATOM 778 O O . ILE A 1 98 ? -12.307 -0.200 26.407 1.00 93.81 98 ILE A O 1
ATOM 782 N N . SER A 1 99 ? -13.281 -2.188 25.993 1.00 94.25 99 SER A N 1
ATOM 783 C CA . SER A 1 99 ? -12.034 -2.953 25.921 1.00 94.25 99 SER A CA 1
ATOM 784 C C . SER A 1 99 ? -11.089 -2.444 24.825 1.00 94.25 99 SER A C 1
ATOM 786 O O . SER A 1 99 ? -9.876 -2.342 25.039 1.00 94.25 99 SER A O 1
ATOM 788 N N . PHE A 1 100 ? -11.628 -2.058 23.663 1.00 94.88 100 PHE A N 1
ATOM 789 C CA . PHE A 1 100 ? -10.845 -1.430 22.600 1.00 94.88 100 PHE A CA 1
ATOM 790 C C . PHE A 1 100 ? -10.191 -0.128 23.077 1.00 94.88 100 PHE A C 1
ATOM 792 O O . PHE A 1 100 ? -8.986 0.056 22.901 1.00 94.88 100 PHE A O 1
ATOM 799 N N . PHE A 1 101 ? -10.957 0.772 23.703 1.00 94.75 101 PHE A N 1
ATOM 800 C CA . PHE A 1 101 ? -10.436 2.069 24.136 1.00 94.75 101 PHE A CA 1
ATOM 801 C C . PHE A 1 101 ? -9.448 1.962 25.305 1.00 94.75 101 PHE A C 1
ATOM 803 O O . PHE A 1 101 ? -8.509 2.751 25.352 1.00 94.75 101 PHE A O 1
ATOM 810 N N . GLU A 1 102 ? -9.576 0.972 26.191 1.00 93.31 102 GLU A N 1
ATOM 811 C CA . GLU A 1 102 ? -8.574 0.703 27.238 1.00 93.31 102 GLU A CA 1
ATOM 812 C C . GLU A 1 102 ? -7.182 0.393 26.667 1.00 93.31 102 GLU A C 1
ATOM 814 O O . GLU A 1 102 ? -6.169 0.706 27.294 1.00 93.31 102 GLU A O 1
ATOM 819 N N . ASN A 1 103 ? -7.129 -0.178 25.461 1.00 91.88 103 ASN A N 1
ATOM 820 C CA . ASN A 1 103 ? -5.892 -0.557 24.778 1.00 91.88 103 ASN A CA 1
ATOM 821 C C . ASN A 1 103 ? -5.511 0.392 23.628 1.00 91.88 103 ASN A C 1
ATOM 823 O O . ASN A 1 103 ? -4.491 0.187 22.965 1.00 91.88 103 ASN A O 1
ATOM 827 N N . ALA A 1 104 ? -6.317 1.423 23.367 1.00 93.94 104 ALA A N 1
ATOM 828 C CA . ALA A 1 104 ? -6.100 2.347 22.264 1.00 93.94 104 ALA A CA 1
ATOM 829 C C . ALA A 1 104 ? -4.974 3.348 22.560 1.00 93.94 104 ALA A C 1
ATOM 831 O O . ALA A 1 104 ? -4.667 3.691 23.704 1.00 93.94 104 ALA A O 1
ATOM 832 N N . ASP A 1 105 ? -4.372 3.884 21.500 1.00 93.94 105 ASP A N 1
ATOM 833 C CA . ASP A 1 105 ? -3.365 4.926 21.634 1.00 93.94 105 ASP A CA 1
ATOM 834 C C . ASP A 1 105 ? -3.974 6.263 22.110 1.00 93.94 105 ASP A C 1
ATOM 836 O O . ASP A 1 105 ? -5.155 6.577 21.915 1.00 93.94 105 ASP A O 1
ATOM 840 N N . LEU A 1 106 ? -3.125 7.109 22.700 1.00 92.38 106 LEU A N 1
ATOM 841 C CA . LEU A 1 106 ? -3.529 8.389 23.286 1.00 92.38 106 LEU A CA 1
ATOM 842 C C . LEU A 1 106 ? -4.181 9.349 22.272 1.00 92.38 106 LEU A C 1
ATOM 844 O O . LEU A 1 106 ? -4.982 10.203 22.660 1.00 92.38 106 LEU A O 1
ATOM 848 N N . VAL A 1 107 ? -3.834 9.262 20.983 1.00 95.06 107 VAL A N 1
ATOM 849 C CA . VAL A 1 107 ? -4.419 10.118 19.941 1.00 95.06 107 VAL A CA 1
ATOM 850 C C . VAL A 1 107 ? -5.852 9.682 19.661 1.00 95.06 107 VAL A C 1
ATOM 852 O O . VAL A 1 107 ? -6.741 10.534 19.598 1.00 95.06 107 VAL A O 1
ATOM 855 N N . THR A 1 108 ? -6.087 8.378 19.538 1.00 94.75 108 THR A N 1
ATOM 856 C CA . THR A 1 108 ? -7.424 7.800 19.352 1.00 94.75 108 THR A CA 1
ATOM 857 C C . THR A 1 108 ? -8.344 8.134 20.528 1.00 94.75 108 THR A C 1
ATOM 859 O O . THR A 1 108 ? -9.442 8.655 20.315 1.00 94.75 108 THR A O 1
ATOM 862 N N . LEU A 1 109 ? -7.861 7.980 21.764 1.00 94.31 109 LEU A N 1
ATOM 863 C CA . LEU A 1 109 ? -8.597 8.364 22.975 1.00 94.31 109 LEU A CA 1
ATOM 864 C C . LEU A 1 109 ? -8.989 9.847 22.986 1.00 94.31 109 LEU A C 1
ATOM 866 O O . LEU A 1 109 ? -10.148 10.193 23.215 1.00 94.31 109 LEU A O 1
ATOM 870 N N . LYS A 1 110 ? -8.041 10.743 22.682 1.00 94.12 110 LYS A N 1
ATOM 871 C CA . LYS A 1 110 ? -8.302 12.192 22.622 1.00 94.12 110 LYS A CA 1
ATOM 872 C C . LYS A 1 110 ? -9.359 12.552 21.582 1.00 94.12 110 LYS A C 1
ATOM 874 O O . LYS A 1 110 ? -10.194 13.414 21.847 1.00 94.12 110 LYS A O 1
ATOM 879 N N . LYS A 1 111 ? -9.330 11.910 20.410 1.00 95.44 111 LYS A N 1
ATOM 880 C CA . LYS A 1 111 ? -10.341 12.118 19.362 1.00 95.44 111 LYS A CA 1
ATOM 881 C C . LYS A 1 111 ? -11.730 11.696 19.837 1.00 95.44 111 LYS A C 1
ATOM 883 O O . LYS A 1 111 ? -12.682 12.440 19.621 1.00 95.44 111 LYS A O 1
ATOM 888 N N . PHE A 1 112 ? -11.835 10.549 20.505 1.00 94.00 112 PHE A N 1
ATOM 889 C CA . PHE A 1 112 ? -13.112 10.051 21.011 1.00 94.00 112 PHE A CA 1
ATOM 890 C C . PHE A 1 112 ? -13.690 10.943 22.119 1.00 94.00 112 PHE A C 1
ATOM 892 O O . PHE A 1 112 ? -14.839 11.367 22.023 1.00 94.00 112 PHE A O 1
ATOM 899 N N . ILE A 1 113 ? -12.880 11.329 23.112 1.00 94.19 113 ILE A N 1
ATOM 900 C CA . ILE A 1 113 ? -13.302 12.254 24.181 1.00 94.19 113 ILE A CA 1
ATOM 901 C C . ILE A 1 113 ? -13.760 13.593 23.596 1.00 94.19 113 ILE A C 1
ATOM 903 O O . ILE A 1 113 ? -14.783 14.134 24.007 1.00 94.19 113 ILE A O 1
ATOM 907 N N . LYS A 1 114 ? -13.025 14.123 22.609 1.00 95.94 114 LYS A N 1
ATOM 908 C CA . LYS A 1 114 ? -13.418 15.351 21.915 1.00 95.94 114 LYS A CA 1
ATOM 909 C C . LYS A 1 114 ? -14.797 15.209 21.263 1.00 95.94 114 LYS A C 1
ATOM 911 O O . LYS A 1 114 ? -15.633 16.077 21.469 1.00 95.94 114 LYS A O 1
ATOM 916 N N . HIS A 1 115 ? -15.048 14.114 20.542 1.00 94.44 115 HIS A N 1
ATOM 917 C CA . HIS A 1 115 ? -16.355 13.851 19.933 1.00 94.44 115 HIS A CA 1
ATOM 918 C C . HIS A 1 115 ? -17.488 13.806 20.968 1.00 94.44 115 HIS A C 1
ATOM 920 O O . HIS A 1 115 ? -18.557 14.349 20.714 1.00 94.44 115 HIS A O 1
ATOM 926 N N . LEU A 1 116 ? -17.259 13.187 22.132 1.00 93.12 116 LEU A N 1
ATOM 927 C CA . LEU A 1 116 ? -18.254 13.141 23.208 1.00 93.12 116 LEU A CA 1
ATOM 928 C C . LEU A 1 116 ? -18.553 14.523 23.798 1.00 93.12 116 LEU A C 1
ATOM 930 O O . LEU A 1 116 ? -19.701 14.795 24.119 1.00 93.12 116 LEU A O 1
ATOM 934 N N . ASN A 1 117 ? -17.544 15.385 23.922 1.00 93.19 117 ASN A N 1
ATOM 935 C CA . ASN A 1 117 ? -17.709 16.741 24.452 1.00 93.19 117 ASN A CA 1
ATOM 936 C C . ASN A 1 117 ? -18.336 17.721 23.445 1.00 93.19 117 ASN A C 1
ATOM 938 O O . ASN A 1 117 ? -18.766 18.801 23.836 1.00 93.19 117 ASN A O 1
ATOM 942 N N . GLU A 1 118 ? -18.320 17.380 22.155 1.00 92.56 118 GLU A N 1
ATOM 943 C CA . GLU A 1 118 ? -18.909 18.172 21.065 1.00 92.56 118 GLU A CA 1
ATOM 944 C C . GLU A 1 118 ? -20.329 17.707 20.686 1.00 92.56 118 GLU A C 1
ATOM 946 O O . GLU A 1 118 ? -20.935 18.289 19.784 1.00 92.56 118 GLU A O 1
ATOM 951 N N . ARG A 1 119 ? -20.849 16.670 21.354 1.00 62.66 119 ARG A N 1
ATOM 952 C CA . ARG A 1 119 ? -22.263 16.270 21.310 1.00 62.66 119 ARG A CA 1
ATOM 953 C C . ARG A 1 119 ? -23.101 17.128 22.249 1.00 62.66 119 ARG A C 1
ATOM 955 O O . ARG A 1 119 ? -24.253 17.414 21.858 1.00 62.66 119 ARG A O 1
#

Sequence (119 aa):
GLSEQSLRHSLKRSKKRLGIPPERELVLHSFKGVGIDYVYENSGHDLLAAKEQGNHKNTLTTERYMSRKINIANSAGVTMDEKIDLNPLYEATQEDFISFFENADLVTLKKFIKHLNER